Protein AF-A0A2J2H6D0-F1 (afdb_monomer_lite)

Radius of gyration: 14.72 Å; chains: 1; bounding box: 33×32×39 Å

pLDDT: mean 92.56, std 11.99, range [39.5, 98.62]

Sequence (122 aa):
DATIHEARAWIEKEQLRIWIRAEVGGTPLQKTITFTRGARGEVRGYAYAHADAPGGRAADAHRAKTLIRAVTGHEPTIVERRDGAIMLKLTRRHLEALMKYAEIHQEAEKWLQETKKGAPAS

Structure (mmCIF, N/CA/C/O backbone):
data_AF-A0A2J2H6D0-F1
#
_entry.id   AF-A0A2J2H6D0-F1
#
loop_
_atom_site.group_PDB
_atom_site.id
_atom_site.type_symbol
_atom_site.label_atom_id
_atom_site.label_alt_id
_atom_site.label_comp_id
_atom_site.label_asym_id
_atom_site.label_entity_id
_atom_site.label_seq_id
_atom_site.pdbx_PDB_ins_code
_atom_site.Cartn_x
_atom_site.Cartn_y
_atom_site.Cartn_z
_atom_site.occupancy
_atom_site.B_iso_or_equiv
_atom_site.auth_seq_id
_atom_site.auth_comp_id
_atom_site.auth_asym_id
_atom_site.auth_atom_id
_atom_site.pdbx_PDB_model_num
ATOM 1 N N . ASP A 1 1 ? -4.056 -8.513 -16.642 1.00 78.31 1 ASP A N 1
ATOM 2 C CA . ASP A 1 1 ? -4.710 -9.008 -15.412 1.00 78.31 1 ASP A CA 1
ATOM 3 C C . ASP A 1 1 ? -3.809 -8.851 -14.200 1.00 78.31 1 ASP A C 1
ATOM 5 O O . ASP A 1 1 ? -2.595 -8.721 -14.366 1.00 78.31 1 ASP A O 1
ATOM 9 N N . ALA A 1 2 ? -4.409 -8.772 -13.010 1.00 90.69 2 ALA A N 1
ATOM 10 C CA . ALA A 1 2 ? -3.705 -8.695 -11.735 1.00 90.69 2 ALA A CA 1
ATOM 11 C C . ALA A 1 2 ? -4.221 -9.802 -10.810 1.00 90.69 2 ALA A C 1
ATOM 13 O O . ALA A 1 2 ? -5.429 -9.913 -10.608 1.00 90.69 2 ALA A O 1
ATOM 14 N N . THR A 1 3 ? -3.308 -10.583 -10.243 1.00 94.12 3 THR A N 1
ATOM 15 C CA . THR A 1 3 ? -3.622 -11.722 -9.375 1.00 94.12 3 THR A CA 1
ATOM 16 C C . THR A 1 3 ? -2.995 -11.486 -8.014 1.00 94.12 3 THR A C 1
ATOM 18 O O . THR A 1 3 ? -1.784 -11.307 -7.924 1.00 94.12 3 THR A O 1
ATOM 21 N N . ILE A 1 4 ? -3.796 -11.473 -6.948 1.00 94.25 4 ILE A N 1
ATOM 22 C CA . ILE A 1 4 ? -3.278 -11.417 -5.576 1.00 94.25 4 ILE A CA 1
ATOM 23 C C . ILE A 1 4 ? -2.902 -12.836 -5.150 1.00 94.25 4 ILE A C 1
ATOM 25 O O . ILE A 1 4 ? -3.712 -13.750 -5.264 1.00 94.25 4 ILE A O 1
ATOM 29 N N . HIS A 1 5 ? -1.687 -13.010 -4.639 1.00 95.94 5 HIS A N 1
ATOM 30 C CA . HIS A 1 5 ? -1.240 -14.268 -4.039 1.00 95.94 5 HIS A CA 1
ATOM 31 C C . HIS A 1 5 ? -1.342 -14.241 -2.520 1.00 95.94 5 HIS A C 1
ATOM 33 O O . HIS A 1 5 ? -1.553 -15.274 -1.896 1.00 95.94 5 HIS A O 1
ATOM 39 N N . GLU A 1 6 ? -1.133 -13.069 -1.921 1.00 96.62 6 GLU A N 1
ATOM 40 C CA . GLU A 1 6 ? -1.142 -12.913 -0.476 1.00 96.62 6 GLU A CA 1
ATOM 41 C C . GLU A 1 6 ? -1.399 -11.457 -0.093 1.00 96.62 6 GLU A C 1
ATOM 43 O O . GLU A 1 6 ? -0.883 -10.537 -0.735 1.00 96.62 6 GLU A O 1
ATOM 48 N N . ALA A 1 7 ? -2.153 -11.258 0.983 1.00 96.62 7 ALA A N 1
ATOM 49 C CA . ALA A 1 7 ? -2.345 -9.967 1.617 1.00 96.62 7 ALA A CA 1
ATOM 50 C C . ALA A 1 7 ? -2.162 -10.105 3.130 1.00 96.62 7 ALA A C 1
ATOM 52 O O . ALA A 1 7 ? -2.517 -11.122 3.721 1.00 96.62 7 ALA A O 1
ATOM 53 N N . ARG A 1 8 ? -1.580 -9.082 3.754 1.00 97.88 8 ARG A N 1
ATOM 54 C CA . ARG A 1 8 ? -1.422 -8.986 5.208 1.00 97.88 8 ARG A CA 1
ATOM 55 C C . ARG A 1 8 ? -1.678 -7.553 5.635 1.00 97.88 8 ARG A C 1
ATOM 57 O O . ARG A 1 8 ? -1.167 -6.635 4.993 1.00 97.88 8 ARG A O 1
ATOM 64 N N . ALA A 1 9 ? -2.396 -7.359 6.730 1.00 98.19 9 ALA A N 1
ATOM 65 C CA . ALA A 1 9 ? -2.575 -6.054 7.344 1.00 98.19 9 ALA A CA 1
ATOM 66 C C . ALA A 1 9 ? -2.040 -6.048 8.779 1.00 98.19 9 ALA A C 1
ATOM 68 O O . ALA A 1 9 ? -2.039 -7.068 9.459 1.00 98.19 9 ALA A O 1
ATOM 69 N N . TRP A 1 10 ? -1.533 -4.902 9.228 1.00 97.94 10 TRP A N 1
ATOM 70 C CA . TRP A 1 10 ? -1.144 -4.680 10.620 1.00 97.94 10 TRP A CA 1
ATOM 71 C C . TRP A 1 10 ? -1.158 -3.189 10.954 1.00 97.94 10 TRP A C 1
ATOM 73 O O . TRP A 1 10 ? -1.094 -2.331 10.072 1.00 97.94 10 TRP A O 1
ATOM 83 N N . ILE A 1 11 ? -1.226 -2.875 12.246 1.00 96.75 11 ILE A N 1
ATOM 84 C CA . ILE A 1 11 ? -1.145 -1.503 12.751 1.00 96.75 11 ILE A CA 1
ATOM 85 C C . ILE A 1 11 ? 0.258 -1.278 13.316 1.00 96.75 11 ILE A C 1
ATOM 87 O O . ILE A 1 11 ? 0.729 -2.048 14.149 1.00 96.75 11 ILE A O 1
ATOM 91 N N . GLU A 1 12 ? 0.927 -0.213 12.882 1.00 95.50 12 GLU A N 1
ATOM 92 C CA . GLU A 1 12 ? 2.244 0.194 13.374 1.00 95.50 12 GLU A CA 1
ATOM 93 C C . GLU A 1 12 ? 2.279 1.715 13.546 1.00 95.50 12 GLU A C 1
ATOM 95 O O . GLU A 1 12 ? 2.038 2.448 12.589 1.00 95.50 12 GLU A O 1
ATOM 100 N N . LYS A 1 13 ? 2.616 2.200 14.750 1.00 90.12 13 LYS A N 1
ATOM 101 C CA . LYS A 1 13 ? 2.767 3.640 15.054 1.00 90.12 13 LYS A CA 1
ATOM 102 C C . LYS A 1 13 ? 1.585 4.486 14.547 1.00 90.12 13 LYS A C 1
ATOM 104 O O . LYS A 1 13 ? 1.784 5.454 13.819 1.00 90.12 13 LYS A O 1
ATOM 109 N N . GLU A 1 14 ? 0.362 4.075 14.889 1.00 91.56 14 GLU A N 1
ATOM 110 C CA . GLU A 1 14 ? -0.903 4.715 14.471 1.00 91.56 14 GLU A CA 1
ATOM 111 C C . GLU A 1 14 ? -1.190 4.676 12.959 1.00 91.56 14 GLU A C 1
ATOM 113 O O . GLU A 1 14 ? -2.153 5.283 12.486 1.00 91.56 14 GLU A O 1
ATOM 118 N N . GLN A 1 15 ? -0.394 3.945 12.179 1.00 96.38 15 GLN A N 1
ATOM 119 C CA . GLN A 1 15 ? -0.607 3.732 10.752 1.00 96.38 15 GLN A CA 1
ATOM 120 C C . GLN A 1 15 ? -1.168 2.336 10.523 1.00 96.38 15 GLN A C 1
ATOM 122 O O . GLN A 1 15 ? -0.719 1.371 11.136 1.00 96.38 15 GLN A O 1
ATOM 127 N N . LEU A 1 16 ? -2.101 2.221 9.588 1.00 98.06 16 LEU A N 1
ATOM 128 C CA . LEU A 1 16 ? -2.496 0.931 9.045 1.00 98.06 16 LEU A CA 1
ATOM 129 C C . LEU A 1 16 ? -1.587 0.615 7.861 1.00 98.06 16 LEU A C 1
ATOM 131 O O . LEU A 1 16 ? -1.498 1.396 6.913 1.00 98.06 16 LEU A O 1
ATOM 135 N N . ARG A 1 17 ? -0.921 -0.532 7.901 1.00 98.44 17 ARG A N 1
ATOM 136 C CA . ARG A 1 17 ? -0.086 -1.034 6.814 1.00 98.44 17 ARG A CA 1
ATOM 137 C C . ARG A 1 17 ? -0.735 -2.260 6.212 1.00 98.44 17 ARG A C 1
ATOM 139 O O . ARG A 1 17 ? -1.176 -3.147 6.930 1.00 98.44 17 ARG A O 1
ATOM 146 N N . ILE A 1 18 ? -0.787 -2.284 4.890 1.00 98.44 18 ILE A N 1
ATOM 147 C CA . ILE A 1 18 ? -1.329 -3.381 4.101 1.00 98.44 18 ILE A CA 1
ATOM 148 C C . ILE A 1 18 ? -0.247 -3.780 3.114 1.00 98.44 18 ILE A C 1
ATOM 150 O O . ILE A 1 18 ? 0.113 -3.005 2.230 1.00 98.44 18 ILE A O 1
ATOM 154 N N . TRP A 1 19 ? 0.280 -4.981 3.265 1.00 98.31 19 TRP A N 1
ATOM 155 C CA . TRP A 1 19 ? 1.206 -5.566 2.314 1.00 98.31 19 TRP A CA 1
ATOM 156 C C . TRP A 1 19 ? 0.466 -6.521 1.390 1.00 98.31 19 TRP A C 1
ATOM 158 O O . TRP A 1 19 ? -0.337 -7.333 1.841 1.00 98.31 19 TRP A O 1
ATOM 168 N N . ILE A 1 20 ? 0.748 -6.418 0.097 1.00 97.31 20 ILE A N 1
ATOM 169 C CA . ILE A 1 20 ? 0.156 -7.245 -0.948 1.00 97.31 20 ILE A CA 1
ATOM 170 C C . ILE A 1 20 ? 1.285 -7.815 -1.794 1.00 97.31 20 ILE A C 1
ATOM 172 O O . ILE A 1 20 ? 2.118 -7.067 -2.316 1.00 97.31 20 ILE A O 1
ATOM 176 N N . ARG A 1 21 ? 1.271 -9.135 -1.974 1.00 97.62 21 ARG A N 1
ATOM 177 C CA . ARG A 1 21 ? 2.042 -9.842 -2.994 1.00 97.62 21 ARG A CA 1
ATOM 178 C C . ARG A 1 21 ? 1.099 -10.268 -4.102 1.00 97.62 21 ARG A C 1
ATOM 180 O O . ARG A 1 21 ? 0.106 -10.951 -3.863 1.00 97.62 21 ARG A O 1
ATOM 187 N N . ALA A 1 22 ? 1.433 -9.867 -5.313 1.00 96.50 22 ALA A N 1
ATOM 188 C CA . ALA A 1 22 ? 0.616 -10.073 -6.487 1.00 96.50 22 ALA A CA 1
ATOM 189 C C . ALA A 1 22 ? 1.488 -10.310 -7.720 1.00 96.50 22 ALA A C 1
ATOM 191 O O . ALA A 1 22 ? 2.707 -10.146 -7.689 1.00 96.50 22 ALA A O 1
ATOM 192 N N . GLU A 1 23 ? 0.837 -10.639 -8.819 1.00 96.12 23 GLU A N 1
ATOM 193 C CA . GLU A 1 23 ? 1.403 -10.623 -10.156 1.00 96.12 23 GLU A CA 1
ATOM 194 C C . GLU A 1 23 ? 0.566 -9.686 -11.028 1.00 96.12 23 GLU A C 1
ATOM 196 O O . GLU A 1 23 ? -0.664 -9.693 -10.961 1.00 96.12 23 GLU A O 1
ATOM 201 N N . VAL A 1 24 ? 1.223 -8.847 -11.829 1.00 96.12 24 VAL A N 1
ATOM 202 C CA . VAL A 1 24 ? 0.565 -7.952 -12.789 1.00 96.12 24 VAL A CA 1
ATOM 203 C C . VAL A 1 24 ? 1.159 -8.216 -14.164 1.00 96.12 24 VAL A C 1
ATOM 205 O O . VAL A 1 24 ? 2.334 -7.932 -14.392 1.00 96.12 24 VAL A O 1
ATOM 208 N N . GLY A 1 25 ? 0.350 -8.766 -15.073 1.00 92.25 25 GLY A N 1
ATOM 209 C CA . GLY A 1 25 ? 0.780 -9.097 -16.436 1.00 92.25 25 GLY A CA 1
ATOM 210 C C . GLY A 1 25 ? 2.006 -10.017 -16.488 1.00 92.25 25 GLY A C 1
ATOM 211 O O . GLY A 1 25 ? 2.943 -9.723 -17.223 1.00 92.25 25 GLY A O 1
ATOM 212 N N . GLY A 1 26 ? 2.047 -11.070 -15.664 1.00 91.81 26 GLY A N 1
ATOM 213 C CA . GLY A 1 26 ? 3.182 -12.001 -15.609 1.00 91.81 26 GLY A CA 1
ATOM 214 C C . GLY A 1 26 ? 4.391 -11.505 -14.809 1.00 91.81 26 GLY A C 1
ATOM 215 O O . GLY A 1 26 ? 5.391 -12.209 -14.717 1.00 91.81 26 GLY A O 1
ATOM 216 N N . THR A 1 27 ? 4.346 -10.291 -14.246 1.00 93.38 27 THR A N 1
ATOM 217 C CA . THR A 1 27 ? 5.453 -9.733 -13.452 1.00 93.38 27 THR A CA 1
ATOM 218 C C . THR A 1 27 ? 5.112 -9.728 -11.960 1.00 93.38 27 THR A C 1
ATOM 220 O O . THR A 1 27 ? 4.132 -9.075 -11.576 1.00 93.38 27 THR A O 1
ATOM 223 N N . PRO A 1 28 ? 5.926 -10.370 -11.099 1.00 94.12 28 PRO A N 1
ATOM 224 C CA . PRO A 1 28 ? 5.758 -10.304 -9.654 1.00 94.12 28 PRO A CA 1
ATOM 225 C C . PRO A 1 28 ? 5.821 -8.868 -9.128 1.00 94.12 28 PRO A C 1
ATOM 227 O O . PRO A 1 28 ? 6.649 -8.055 -9.546 1.00 94.12 28 PRO A O 1
ATOM 230 N N . LEU A 1 29 ? 4.949 -8.565 -8.175 1.00 95.31 29 LEU A N 1
ATOM 231 C CA . LEU A 1 29 ? 4.820 -7.259 -7.558 1.00 95.31 29 LEU A CA 1
ATOM 232 C C . LEU A 1 29 ? 4.569 -7.420 -6.062 1.00 95.31 29 LEU A C 1
ATOM 234 O O . LEU A 1 29 ? 3.669 -8.139 -5.635 1.00 95.31 29 LEU A O 1
ATOM 238 N N . GLN A 1 30 ? 5.333 -6.688 -5.262 1.00 96.75 30 GLN A N 1
ATOM 239 C CA . GLN A 1 30 ? 5.066 -6.539 -3.839 1.00 96.75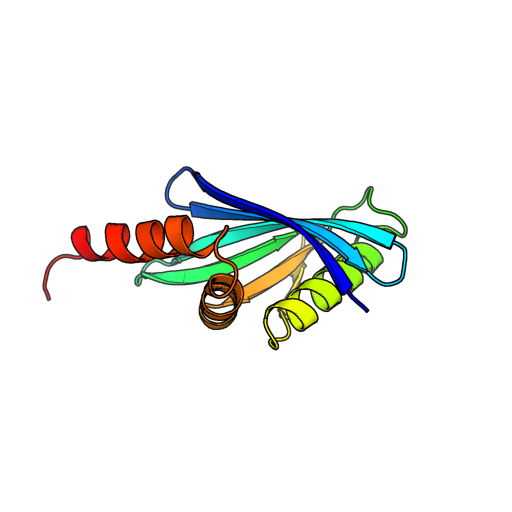 30 GLN A CA 1
ATOM 240 C C . GLN A 1 30 ? 4.873 -5.064 -3.523 1.00 96.75 30 GLN A C 1
ATOM 242 O O . GLN A 1 30 ? 5.654 -4.215 -3.970 1.00 96.75 30 GLN A O 1
ATOM 247 N N . LYS A 1 31 ? 3.812 -4.748 -2.779 1.00 97.19 31 LYS A N 1
ATOM 248 C CA . LYS A 1 31 ? 3.516 -3.378 -2.363 1.00 97.19 31 LYS A CA 1
ATOM 249 C C . LYS A 1 31 ? 3.065 -3.321 -0.925 1.00 97.19 31 LYS A C 1
ATOM 251 O O . LYS A 1 31 ? 2.167 -4.048 -0.523 1.00 97.19 31 LYS A O 1
ATOM 256 N N . THR A 1 32 ? 3.637 -2.367 -0.204 1.00 98.31 32 THR A N 1
ATOM 257 C CA . THR A 1 32 ? 3.093 -1.895 1.064 1.00 98.31 32 THR A CA 1
ATOM 258 C C . THR A 1 32 ? 2.312 -0.615 0.802 1.00 98.31 32 THR A C 1
ATOM 260 O O . THR A 1 32 ? 2.863 0.372 0.311 1.00 98.31 32 THR A O 1
ATOM 263 N N . ILE A 1 33 ? 1.024 -0.649 1.119 1.00 98.31 33 ILE A N 1
ATOM 264 C CA . ILE A 1 33 ? 0.127 0.498 1.152 1.00 98.31 33 ILE A CA 1
ATOM 265 C C . ILE A 1 33 ? 0.010 0.928 2.609 1.00 98.31 33 ILE A C 1
ATOM 267 O O . ILE A 1 33 ? -0.335 0.127 3.477 1.00 98.31 33 ILE A O 1
ATOM 271 N N . THR A 1 34 ? 0.273 2.199 2.875 1.00 98.62 34 THR A N 1
ATOM 272 C CA . THR A 1 34 ? 0.190 2.767 4.217 1.00 98.62 34 THR A CA 1
ATOM 273 C C . THR A 1 34 ? -0.954 3.758 4.277 1.00 98.62 34 THR A C 1
ATOM 275 O O . THR A 1 34 ? -1.010 4.688 3.474 1.00 98.62 34 THR A O 1
ATOM 278 N N . PHE A 1 35 ? -1.845 3.589 5.247 1.00 98.38 35 PHE A N 1
ATOM 279 C CA . PHE A 1 35 ? -2.905 4.527 5.576 1.00 98.38 35 PHE A CA 1
ATOM 280 C C . PHE A 1 35 ? -2.595 5.242 6.887 1.00 98.38 35 PHE A C 1
ATOM 282 O O . PHE A 1 35 ? -2.213 4.637 7.888 1.00 98.38 35 PHE A O 1
ATOM 289 N N . THR A 1 36 ? -2.775 6.556 6.871 1.00 96.50 36 THR A N 1
ATOM 290 C CA . THR A 1 36 ? -2.602 7.442 8.017 1.00 96.50 36 THR A CA 1
ATOM 291 C C . THR A 1 36 ? -3.837 8.314 8.194 1.00 96.50 36 THR A C 1
ATOM 293 O O . THR A 1 36 ? -4.696 8.420 7.308 1.00 96.50 36 THR A O 1
ATOM 296 N N . ARG A 1 37 ? -3.934 8.949 9.361 1.00 93.00 37 ARG A N 1
ATOM 297 C CA . ARG A 1 37 ? -4.902 10.014 9.608 1.00 93.00 37 ARG A CA 1
ATOM 298 C C . ARG A 1 37 ? -4.236 11.365 9.413 1.00 93.00 37 ARG A C 1
ATOM 300 O O . ARG A 1 37 ? -3.102 11.572 9.835 1.00 93.00 37 ARG A O 1
ATOM 307 N N . GLY A 1 38 ? -4.930 12.276 8.743 1.00 88.69 38 GLY A N 1
ATOM 308 C CA . GLY A 1 38 ? -4.563 13.685 8.784 1.00 88.69 38 GLY A CA 1
ATOM 309 C C . GLY A 1 38 ? -5.023 14.345 10.082 1.00 88.69 38 GLY A C 1
ATOM 310 O O . GLY A 1 38 ? -5.691 13.729 10.912 1.00 88.69 38 GLY A O 1
ATOM 311 N N . ALA A 1 39 ? -4.686 15.624 10.240 1.00 85.69 39 ALA A N 1
ATOM 312 C CA . ALA A 1 39 ? -4.977 16.388 11.453 1.00 85.69 39 ALA A CA 1
ATOM 313 C C . ALA A 1 39 ? -6.479 16.491 11.780 1.00 85.69 39 ALA A C 1
ATOM 315 O O . ALA A 1 39 ? -6.833 16.747 12.924 1.00 85.69 39 ALA A O 1
ATOM 316 N N . ARG A 1 40 ? -7.368 16.292 10.795 1.00 85.62 40 ARG A N 1
ATOM 317 C CA . ARG A 1 40 ? -8.829 16.303 10.983 1.00 85.62 40 ARG A CA 1
ATOM 318 C C . ARG A 1 40 ? -9.428 14.892 10.958 1.00 85.62 40 ARG A C 1
ATOM 320 O O . ARG A 1 40 ? -10.626 14.732 10.749 1.00 85.62 40 ARG A O 1
ATOM 327 N N . GLY A 1 41 ? -8.601 13.859 11.130 1.00 86.25 41 GLY A N 1
ATOM 328 C CA . GLY A 1 41 ? -9.030 12.461 11.129 1.00 86.25 41 GLY A CA 1
ATOM 329 C C . GLY A 1 41 ? -9.339 11.895 9.739 1.00 86.25 41 GLY A C 1
ATOM 330 O O . GLY A 1 41 ? -9.816 10.761 9.627 1.00 86.25 41 GLY A O 1
ATOM 331 N N . GLU A 1 42 ? -9.067 12.626 8.659 1.00 93.62 42 GLU A N 1
ATOM 332 C CA . GLU A 1 42 ? -9.285 12.130 7.305 1.00 93.62 42 GLU A CA 1
ATOM 333 C C . GLU A 1 42 ? -8.306 10.999 6.961 1.00 93.62 42 GLU A C 1
ATOM 335 O O . GLU A 1 42 ? -7.120 11.064 7.285 1.00 93.62 42 GLU A O 1
ATOM 340 N N . VAL A 1 43 ? -8.797 9.949 6.295 1.00 97.12 43 VAL A N 1
ATOM 341 C CA . VAL A 1 43 ? -7.963 8.815 5.871 1.00 97.12 43 VAL A CA 1
ATOM 342 C C . VAL A 1 43 ? -7.195 9.192 4.610 1.00 97.12 43 VAL A C 1
ATOM 344 O O . VAL A 1 43 ? -7.795 9.461 3.564 1.00 97.12 43 VAL A O 1
ATOM 347 N N . ARG A 1 44 ? -5.866 9.149 4.697 1.00 97.56 44 ARG A N 1
ATOM 348 C CA . ARG A 1 44 ? -4.947 9.339 3.571 1.00 97.56 44 ARG A CA 1
ATOM 349 C C . ARG A 1 44 ? -4.132 8.069 3.396 1.00 97.56 44 ARG A C 1
ATOM 351 O O . ARG A 1 44 ? -3.627 7.539 4.376 1.00 97.56 44 ARG A O 1
ATOM 358 N N . GLY A 1 45 ? -4.009 7.582 2.169 1.00 98.12 45 GLY A N 1
ATOM 359 C CA . GLY A 1 45 ? -3.192 6.416 1.858 1.00 98.12 45 GLY A CA 1
ATOM 360 C C . GLY A 1 45 ? -2.063 6.759 0.902 1.00 98.12 45 GLY A C 1
ATOM 361 O O . GLY A 1 45 ? -2.176 7.694 0.104 1.00 98.12 45 GLY A O 1
ATOM 362 N N . TYR A 1 46 ? -0.977 6.002 0.964 1.00 98.00 46 TYR A N 1
ATOM 363 C CA . TYR A 1 46 ? 0.102 6.102 -0.002 1.00 98.00 46 TYR A CA 1
ATOM 364 C C . TYR A 1 46 ? 0.823 4.773 -0.212 1.00 98.00 46 TYR A C 1
ATOM 366 O O . TYR A 1 46 ? 0.886 3.931 0.680 1.00 98.00 46 TYR A O 1
ATOM 374 N N . ALA A 1 47 ? 1.396 4.611 -1.399 1.00 98.25 47 ALA A N 1
ATOM 375 C CA . ALA A 1 47 ? 2.364 3.570 -1.720 1.00 98.25 47 ALA A CA 1
ATOM 376 C C . ALA A 1 47 ? 3.512 4.194 -2.518 1.00 98.25 47 ALA A C 1
ATOM 378 O O . ALA A 1 47 ? 3.298 5.151 -3.265 1.00 98.25 47 ALA A O 1
ATOM 379 N N . TYR A 1 48 ? 4.722 3.663 -2.374 1.00 97.88 48 TYR A N 1
ATOM 380 C CA . TYR A 1 48 ? 5.891 4.151 -3.103 1.00 97.88 48 TYR A CA 1
ATOM 381 C C . TYR A 1 48 ? 6.305 3.176 -4.199 1.00 97.88 48 TYR A C 1
ATOM 383 O O . TYR A 1 48 ? 6.195 1.956 -4.050 1.00 97.88 48 TYR A O 1
ATOM 391 N N . ALA A 1 49 ? 6.793 3.739 -5.300 1.00 97.56 49 ALA A N 1
ATOM 392 C CA . ALA A 1 49 ? 7.463 2.969 -6.327 1.00 97.56 49 ALA A CA 1
ATOM 393 C C . ALA A 1 49 ? 8.960 2.838 -6.024 1.00 97.56 49 ALA A C 1
ATOM 395 O O . ALA A 1 49 ? 9.601 3.790 -5.562 1.00 97.56 49 ALA A O 1
ATOM 396 N N . HIS A 1 50 ? 9.520 1.668 -6.309 1.00 95.25 50 HIS A N 1
ATOM 397 C CA . HIS A 1 50 ? 10.902 1.332 -5.992 1.00 95.25 50 HIS A CA 1
ATOM 398 C C . HIS A 1 50 ? 11.800 1.423 -7.229 1.00 95.25 50 HIS A C 1
ATOM 400 O O . HIS A 1 50 ? 11.398 1.072 -8.336 1.00 95.25 50 HIS A O 1
ATOM 406 N N . ALA A 1 51 ? 13.012 1.948 -7.045 1.00 94.38 51 ALA A N 1
ATOM 407 C CA . ALA A 1 51 ? 13.952 2.175 -8.144 1.00 94.38 51 ALA A CA 1
ATOM 408 C C . ALA A 1 51 ? 14.633 0.885 -8.629 1.00 94.38 51 ALA A C 1
ATOM 410 O O . ALA A 1 51 ? 15.006 0.802 -9.793 1.00 94.38 51 ALA A O 1
ATOM 411 N N . ASP A 1 52 ? 14.760 -0.100 -7.745 1.00 93.56 52 ASP A N 1
ATOM 412 C CA . ASP A 1 52 ? 15.330 -1.434 -7.961 1.00 93.56 52 ASP A CA 1
ATOM 413 C C . ASP A 1 52 ? 14.320 -2.445 -8.527 1.00 93.56 52 ASP A C 1
ATOM 415 O O . ASP A 1 52 ? 14.686 -3.560 -8.892 1.00 93.56 52 ASP A O 1
ATOM 419 N N . ALA A 1 53 ? 13.047 -2.066 -8.643 1.00 93.94 53 ALA A N 1
ATOM 420 C CA . ALA A 1 53 ? 12.046 -2.905 -9.281 1.00 93.94 53 ALA A CA 1
ATOM 421 C C . ALA A 1 53 ? 12.339 -3.080 -10.789 1.00 93.94 53 ALA A C 1
ATOM 423 O O . ALA A 1 53 ? 12.872 -2.167 -11.427 1.00 93.94 53 ALA A O 1
ATOM 424 N N . PRO A 1 54 ? 11.926 -4.200 -11.415 1.00 92.25 54 PRO A N 1
ATOM 425 C CA . PRO A 1 54 ? 12.118 -4.419 -12.849 1.00 92.25 54 PRO A CA 1
ATOM 426 C C . PRO A 1 54 ? 11.559 -3.266 -13.699 1.00 92.25 54 PRO A C 1
ATOM 428 O O . PRO A 1 54 ? 10.385 -2.899 -13.568 1.00 92.25 54 PRO A O 1
ATOM 431 N N . GLY A 1 55 ? 12.398 -2.686 -14.563 1.00 93.81 55 GLY A N 1
ATOM 432 C CA . GLY A 1 55 ? 12.053 -1.511 -15.380 1.00 93.81 55 GLY A CA 1
ATOM 433 C C . GLY A 1 55 ? 12.087 -0.169 -14.632 1.00 93.81 55 GLY A C 1
ATOM 434 O O . GLY A 1 55 ? 11.665 0.850 -15.177 1.00 93.81 55 GLY A O 1
ATOM 435 N N . GLY A 1 56 ? 12.577 -0.154 -13.392 1.00 95.50 56 GLY A N 1
ATOM 436 C CA . GLY A 1 56 ? 12.757 1.040 -12.578 1.00 95.50 56 GLY A CA 1
ATOM 437 C C . GLY A 1 56 ? 11.468 1.615 -11.986 1.00 95.50 56 GLY A C 1
ATOM 438 O O . GLY A 1 56 ? 10.376 1.041 -12.062 1.00 95.50 56 GLY A O 1
ATOM 439 N N . ARG A 1 57 ? 11.609 2.808 -11.397 1.00 95.69 57 ARG A N 1
ATOM 440 C CA . ARG A 1 57 ? 10.577 3.466 -10.580 1.00 95.69 57 ARG A CA 1
ATOM 441 C C . ARG A 1 57 ? 9.273 3.733 -11.342 1.00 95.69 57 ARG A C 1
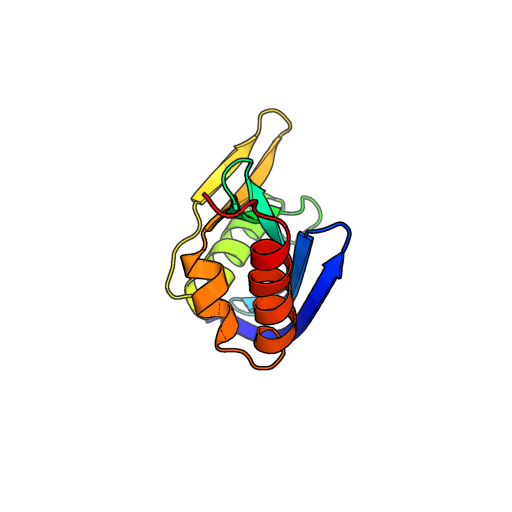ATOM 443 O O . ARG A 1 57 ? 8.193 3.530 -10.795 1.00 95.69 57 ARG A O 1
ATOM 450 N N . ALA A 1 58 ? 9.352 4.166 -12.600 1.00 95.81 58 ALA A N 1
ATOM 451 C CA . ALA A 1 58 ? 8.166 4.461 -13.407 1.00 95.81 58 ALA A CA 1
ATOM 452 C C . ALA A 1 58 ? 7.367 3.188 -13.738 1.00 95.81 58 ALA A C 1
ATOM 454 O O . ALA A 1 58 ? 6.153 3.148 -13.533 1.00 95.81 58 ALA A O 1
ATOM 455 N N . ALA A 1 59 ? 8.044 2.124 -14.184 1.00 96.19 59 ALA A N 1
ATOM 456 C CA . ALA A 1 59 ? 7.396 0.851 -14.496 1.00 96.19 59 ALA A CA 1
ATOM 457 C C . ALA A 1 59 ? 6.725 0.242 -13.255 1.00 96.19 59 ALA A C 1
ATOM 459 O O . ALA A 1 59 ? 5.592 -0.239 -13.317 1.00 96.19 59 ALA A O 1
ATOM 460 N N . ASP A 1 60 ? 7.390 0.328 -12.105 1.00 97.38 60 ASP A N 1
ATOM 461 C CA . ASP A 1 60 ? 6.844 -0.126 -10.832 1.00 97.38 60 ASP A CA 1
ATOM 462 C C . ASP A 1 60 ? 5.624 0.687 -10.376 1.00 97.38 60 ASP A C 1
ATOM 464 O O . ASP A 1 60 ? 4.624 0.106 -9.950 1.00 97.38 60 ASP A O 1
ATOM 468 N N . ALA A 1 61 ? 5.644 2.013 -10.555 1.00 97.75 61 ALA A N 1
ATOM 469 C CA . ALA A 1 61 ? 4.484 2.863 -10.296 1.00 97.75 61 ALA A CA 1
ATOM 470 C C . ALA A 1 61 ? 3.284 2.483 -11.180 1.00 97.75 61 ALA A C 1
ATOM 472 O O . ALA A 1 61 ? 2.156 2.408 -10.690 1.00 97.75 61 ALA A O 1
ATOM 473 N N . HIS A 1 62 ? 3.512 2.191 -12.464 1.00 97.06 62 HIS A N 1
ATOM 474 C CA . HIS A 1 62 ? 2.458 1.744 -13.379 1.00 97.06 62 HIS A CA 1
ATOM 475 C C . HIS A 1 62 ? 1.875 0.380 -12.989 1.00 97.06 62 HIS A C 1
ATOM 477 O O . HIS A 1 62 ? 0.650 0.212 -12.997 1.00 97.06 62 HIS A O 1
ATOM 483 N N . ARG A 1 63 ? 2.716 -0.582 -12.589 1.00 97.56 63 ARG A N 1
ATOM 484 C CA . ARG A 1 63 ? 2.244 -1.881 -12.084 1.00 97.56 63 ARG A CA 1
ATOM 485 C C . ARG A 1 63 ? 1.465 -1.727 -10.7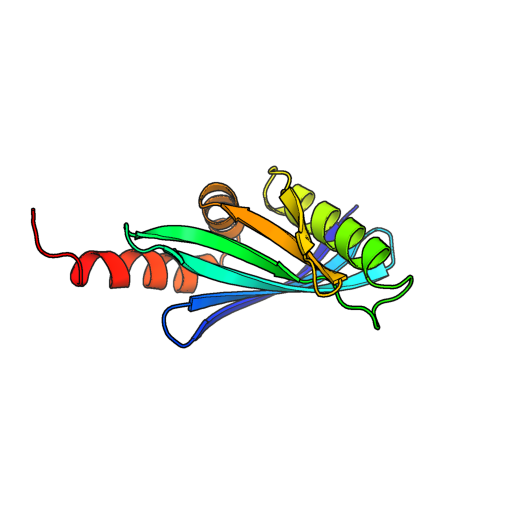79 1.00 97.56 63 ARG A C 1
ATOM 487 O O . ARG A 1 63 ? 0.376 -2.280 -10.662 1.00 97.56 63 ARG A O 1
ATOM 494 N N . ALA A 1 64 ? 1.955 -0.916 -9.841 1.00 97.75 64 ALA A N 1
ATOM 495 C CA . ALA A 1 64 ? 1.2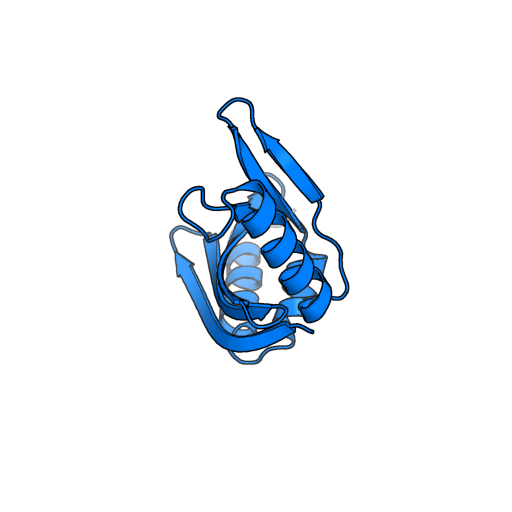52 -0.616 -8.594 1.00 97.75 64 ALA A CA 1
ATOM 496 C C . ALA A 1 64 ? -0.104 0.058 -8.842 1.00 97.75 64 ALA A C 1
ATOM 498 O O . ALA A 1 64 ? -1.106 -0.329 -8.245 1.00 97.75 64 ALA A O 1
ATOM 499 N N . LYS A 1 65 ? -0.163 1.019 -9.770 1.00 97.94 65 LYS A N 1
ATOM 500 C CA . LYS A 1 65 ? -1.407 1.671 -10.192 1.00 97.94 65 LYS A CA 1
ATOM 501 C C . LYS A 1 65 ? -2.402 0.661 -10.765 1.00 97.94 65 LYS A C 1
ATOM 503 O O . LYS A 1 65 ? -3.580 0.707 -10.420 1.00 97.94 65 LYS A O 1
ATOM 508 N N . THR A 1 66 ? -1.921 -0.254 -11.604 1.00 98.06 66 THR A N 1
ATOM 509 C CA . THR A 1 66 ? -2.734 -1.322 -12.203 1.00 98.06 66 THR A CA 1
ATOM 510 C C . THR A 1 66 ? -3.285 -2.265 -11.137 1.00 98.06 66 THR A C 1
ATOM 512 O O . THR A 1 66 ? -4.489 -2.510 -11.122 1.00 98.06 66 THR A O 1
ATOM 515 N N . LEU A 1 67 ? -2.438 -2.719 -10.205 1.00 97.75 67 LEU A N 1
ATOM 516 C CA . LEU A 1 67 ? -2.852 -3.536 -9.063 1.00 97.75 67 LEU A CA 1
ATOM 517 C C . LEU A 1 67 ? -3.928 -2.821 -8.238 1.00 97.75 67 LEU A C 1
ATOM 519 O O . LEU A 1 67 ? -5.009 -3.365 -8.051 1.00 97.75 67 LEU A O 1
ATOM 523 N N . ILE A 1 68 ? -3.665 -1.590 -7.785 1.00 97.81 68 ILE A N 1
ATOM 524 C CA . ILE A 1 68 ? -4.601 -0.833 -6.939 1.00 97.81 68 ILE A CA 1
ATOM 525 C C . ILE A 1 68 ? -5.940 -0.639 -7.655 1.00 97.81 68 ILE A C 1
ATOM 527 O O . ILE A 1 68 ? -6.986 -0.869 -7.051 1.00 97.81 68 ILE A O 1
ATOM 531 N N . ARG A 1 69 ? -5.934 -0.274 -8.942 1.00 97.69 69 ARG A N 1
ATOM 532 C CA . ARG A 1 69 ? -7.170 -0.120 -9.718 1.00 97.69 69 ARG A CA 1
ATOM 533 C C . ARG A 1 69 ? -7.938 -1.434 -9.829 1.00 97.69 69 ARG A C 1
ATOM 535 O O . ARG A 1 69 ? -9.155 -1.417 -9.687 1.00 97.69 69 ARG A O 1
ATOM 542 N N . ALA A 1 70 ? -7.250 -2.549 -10.057 1.00 96.25 70 ALA A N 1
ATOM 543 C CA . ALA A 1 70 ? -7.885 -3.860 -10.156 1.00 96.25 70 ALA A CA 1
ATOM 544 C C . ALA A 1 70 ? -8.551 -4.274 -8.836 1.00 96.25 70 ALA A C 1
ATOM 546 O O . ALA A 1 70 ? -9.694 -4.718 -8.841 1.00 96.25 70 ALA A O 1
ATOM 547 N N . VAL A 1 71 ? -7.870 -4.076 -7.703 1.00 95.12 71 VAL A N 1
ATOM 548 C CA . VAL A 1 71 ? -8.353 -4.565 -6.399 1.00 95.12 71 VAL A CA 1
ATOM 549 C C . VAL A 1 71 ? -9.324 -3.609 -5.709 1.00 95.12 71 VAL A C 1
ATOM 551 O O . VAL A 1 71 ? -10.080 -4.041 -4.845 1.00 95.12 71 VAL A O 1
ATOM 554 N N . THR A 1 72 ? -9.317 -2.323 -6.074 1.00 96.69 72 THR A N 1
ATOM 555 C CA . THR A 1 72 ? -10.186 -1.308 -5.453 1.00 96.69 72 THR A CA 1
ATOM 556 C C . THR A 1 72 ? -11.279 -0.767 -6.370 1.00 96.69 72 THR A C 1
ATOM 558 O O . THR A 1 72 ? -12.227 -0.159 -5.883 1.00 96.69 72 THR A O 1
ATOM 561 N N . GLY A 1 73 ? -11.152 -0.933 -7.691 1.00 97.31 73 GLY A N 1
ATOM 562 C CA . GLY A 1 73 ? -11.993 -0.240 -8.675 1.00 97.31 73 GLY A CA 1
ATOM 563 C C . GLY A 1 73 ? -11.727 1.269 -8.767 1.00 97.31 73 GLY A C 1
ATOM 564 O O . GLY A 1 73 ? -12.437 1.980 -9.477 1.00 97.31 73 GLY A O 1
ATOM 565 N N . HIS A 1 74 ? -10.715 1.778 -8.060 1.00 97.31 74 HIS A N 1
ATOM 566 C CA . HIS A 1 74 ? -10.388 3.196 -7.985 1.00 97.31 74 HIS A CA 1
ATOM 567 C C . HIS A 1 74 ? -8.953 3.448 -8.438 1.00 97.31 74 HIS A C 1
ATOM 569 O O . HIS A 1 74 ? -8.019 2.731 -8.079 1.00 97.31 74 HIS A O 1
ATOM 575 N N . GLU A 1 75 ? -8.778 4.469 -9.271 1.00 97.00 75 GLU A N 1
ATOM 576 C CA . GLU A 1 75 ? -7.468 4.832 -9.791 1.00 97.00 75 GLU A CA 1
ATOM 577 C C . GLU A 1 75 ? -6.715 5.714 -8.779 1.00 97.00 75 GLU A C 1
ATOM 579 O O . GLU A 1 75 ? -7.215 6.785 -8.413 1.00 97.00 75 GLU A O 1
ATOM 584 N N . PRO A 1 76 ? -5.514 5.308 -8.324 1.00 97.81 76 PRO A N 1
ATOM 585 C CA . PRO A 1 76 ? -4.708 6.141 -7.443 1.00 97.81 76 PRO A CA 1
ATOM 586 C C . PRO A 1 76 ? -4.064 7.294 -8.222 1.00 97.81 76 PRO A C 1
ATOM 588 O O . PRO A 1 76 ? -3.748 7.176 -9.410 1.00 97.81 76 PRO A O 1
ATOM 591 N N . THR A 1 77 ? -3.792 8.405 -7.538 1.00 98.00 77 THR A N 1
ATOM 592 C CA . THR A 1 77 ? -3.086 9.545 -8.143 1.00 98.00 77 THR A CA 1
ATOM 593 C C . THR A 1 77 ? -1.580 9.349 -8.036 1.00 98.00 77 THR A C 1
ATOM 595 O O . THR A 1 77 ? -1.051 9.270 -6.930 1.00 98.00 77 THR A O 1
ATOM 598 N N . ILE A 1 78 ? -0.871 9.316 -9.162 1.00 97.88 78 ILE A N 1
ATOM 599 C CA . ILE A 1 78 ? 0.596 9.289 -9.172 1.00 97.88 78 ILE A CA 1
ATOM 600 C C . ILE A 1 78 ? 1.126 10.711 -8.972 1.00 97.88 78 ILE A C 1
ATOM 602 O O . ILE A 1 78 ? 0.677 11.646 -9.630 1.00 97.88 78 ILE A O 1
ATOM 606 N N . VAL A 1 79 ? 2.082 10.866 -8.061 1.00 97.06 79 VAL A N 1
ATOM 607 C CA . VAL A 1 79 ? 2.784 12.120 -7.792 1.00 97.06 79 VAL A CA 1
ATOM 608 C C . VAL A 1 79 ? 4.279 11.853 -7.778 1.00 97.06 79 VAL A C 1
ATOM 610 O O . VAL A 1 79 ? 4.767 11.080 -6.953 1.00 97.06 79 VAL A O 1
ATOM 613 N N . GLU A 1 80 ? 5.001 12.530 -8.660 1.00 96.25 80 GLU A N 1
ATOM 614 C CA . GLU A 1 80 ? 6.453 12.620 -8.587 1.00 96.25 80 GLU A CA 1
ATOM 615 C C . GLU A 1 80 ? 6.841 13.733 -7.611 1.00 96.25 80 GLU A C 1
ATOM 617 O O . GLU A 1 80 ? 6.331 14.856 -7.660 1.00 96.25 80 GLU A O 1
ATOM 622 N N . ARG A 1 81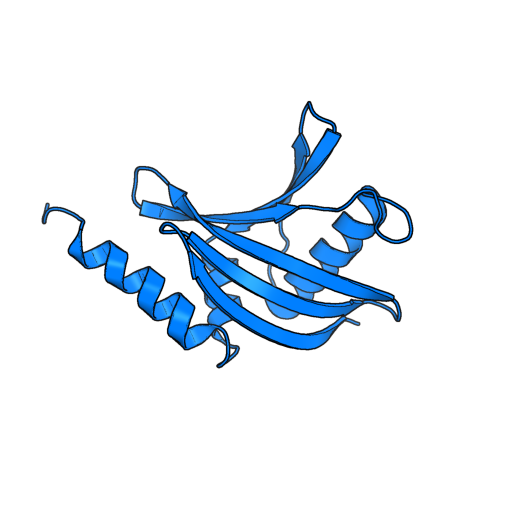 ? 7.694 13.391 -6.652 1.00 93.88 81 ARG A N 1
ATOM 623 C CA . ARG A 1 81 ? 8.200 14.307 -5.635 1.00 93.88 81 ARG A CA 1
ATOM 624 C C . ARG A 1 81 ? 9.523 14.913 -6.099 1.00 93.88 81 ARG A C 1
ATOM 626 O O . ARG A 1 81 ? 10.213 14.369 -6.951 1.00 93.88 81 ARG A O 1
ATOM 633 N N . ARG A 1 82 ? 9.909 16.034 -5.483 1.00 93.31 82 ARG A N 1
ATOM 634 C CA . ARG A 1 82 ? 11.163 16.748 -5.801 1.00 93.31 82 ARG A CA 1
ATOM 635 C C . ARG A 1 82 ? 12.429 15.911 -5.572 1.00 93.31 82 ARG A C 1
ATOM 637 O O . ARG A 1 82 ? 13.442 16.181 -6.196 1.00 93.31 82 ARG A O 1
ATOM 644 N N . ASP A 1 83 ? 12.367 14.921 -4.686 1.00 92.25 83 ASP A N 1
ATOM 645 C CA . ASP A 1 83 ? 13.441 13.954 -4.411 1.00 92.25 83 ASP A CA 1
ATOM 646 C C . ASP A 1 83 ? 13.478 12.795 -5.434 1.00 92.25 83 ASP A C 1
ATOM 648 O O . ASP A 1 83 ? 14.201 11.816 -5.254 1.00 92.25 83 ASP A O 1
ATOM 652 N N . GLY A 1 84 ? 12.671 12.876 -6.496 1.00 92.25 84 GLY A N 1
ATOM 653 C CA . GLY A 1 84 ? 12.516 11.846 -7.518 1.00 92.25 84 GLY A CA 1
ATOM 654 C C . GLY A 1 84 ? 11.666 10.654 -7.075 1.00 92.25 84 GLY A C 1
ATOM 655 O O . GLY A 1 84 ? 11.441 9.740 -7.872 1.00 92.25 84 GLY A O 1
ATOM 656 N N . ALA A 1 85 ? 11.185 10.606 -5.827 1.00 96.19 85 ALA A N 1
ATOM 657 C CA . ALA A 1 85 ? 10.306 9.531 -5.383 1.00 96.19 85 ALA A CA 1
ATOM 658 C C . ALA A 1 85 ? 8.952 9.618 -6.102 1.00 96.19 85 ALA A C 1
ATOM 660 O O . ALA A 1 85 ? 8.356 10.688 -6.214 1.00 96.19 85 ALA A O 1
ATOM 661 N N . ILE A 1 86 ? 8.431 8.473 -6.545 1.00 98.06 86 ILE A N 1
ATOM 662 C CA . ILE A 1 86 ? 7.097 8.380 -7.138 1.00 98.06 86 ILE A CA 1
ATOM 663 C C . ILE A 1 86 ? 6.174 7.769 -6.093 1.00 98.06 86 ILE A C 1
ATOM 665 O O . ILE A 1 86 ? 6.387 6.646 -5.630 1.00 98.06 86 ILE A O 1
ATOM 669 N N . MET A 1 87 ? 5.158 8.535 -5.712 1.00 98.00 87 MET A N 1
ATOM 670 C CA . MET A 1 87 ? 4.172 8.170 -4.708 1.00 98.00 87 MET A CA 1
ATOM 671 C C . MET A 1 87 ? 2.800 8.030 -5.359 1.00 98.00 87 MET A C 1
ATOM 673 O O . MET A 1 87 ? 2.335 8.927 -6.059 1.00 98.00 87 MET A O 1
ATOM 677 N N . LEU A 1 88 ? 2.121 6.927 -5.080 1.00 98.44 88 LEU A N 1
ATOM 678 C CA . LEU A 1 88 ? 0.720 6.725 -5.405 1.00 98.44 88 LEU A CA 1
ATOM 679 C C . LEU A 1 88 ? -0.097 7.194 -4.208 1.00 98.44 88 LEU A C 1
ATOM 681 O O . LEU A 1 88 ? 0.087 6.670 -3.115 1.00 98.44 88 LEU A O 1
ATOM 685 N N . LYS A 1 89 ? -0.975 8.178 -4.391 1.00 98.38 89 LYS A N 1
ATOM 686 C CA . LYS A 1 89 ? -1.913 8.646 -3.367 1.00 98.38 89 LYS A CA 1
ATOM 687 C C . LYS A 1 89 ? -3.202 7.842 -3.438 1.00 98.38 89 LYS A C 1
ATOM 689 O O . LYS A 1 89 ? -3.797 7.696 -4.505 1.00 98.38 89 LYS A O 1
ATOM 694 N N . LEU A 1 90 ? -3.644 7.392 -2.273 1.00 98.56 90 LEU A N 1
ATOM 695 C CA . LEU A 1 90 ? -4.894 6.686 -2.053 1.00 98.56 90 LEU A CA 1
ATOM 696 C C . LEU A 1 90 ? -5.749 7.460 -1.044 1.00 98.56 90 LEU A C 1
ATOM 698 O O . LEU A 1 90 ? -5.287 8.325 -0.298 1.00 98.56 90 LEU A O 1
ATOM 702 N N . THR A 1 91 ? -7.029 7.132 -1.025 1.00 97.69 91 THR A N 1
ATOM 703 C CA . THR A 1 91 ? -8.053 7.790 -0.207 1.00 97.69 91 THR A CA 1
ATOM 704 C C . THR A 1 91 ? -8.812 6.757 0.609 1.00 97.69 91 THR A C 1
ATOM 706 O O . THR A 1 91 ? -8.656 5.554 0.398 1.00 97.69 91 THR A O 1
ATOM 709 N N . ARG A 1 92 ? -9.705 7.223 1.486 1.00 97.06 92 ARG A N 1
ATOM 710 C CA . ARG A 1 92 ? -10.635 6.361 2.222 1.00 97.06 92 ARG A CA 1
ATOM 711 C C . ARG A 1 92 ? -11.364 5.336 1.342 1.00 97.06 92 ARG A C 1
ATOM 713 O O . ARG A 1 92 ? -11.457 4.184 1.738 1.00 97.06 92 ARG A O 1
ATOM 720 N N . ARG A 1 93 ? -11.794 5.721 0.133 1.00 98.00 93 ARG A N 1
ATOM 721 C CA . ARG A 1 93 ? -12.490 4.817 -0.806 1.00 98.00 93 ARG A CA 1
ATOM 722 C C . ARG A 1 93 ? -11.650 3.596 -1.182 1.00 98.00 93 ARG A C 1
ATOM 724 O O . ARG A 1 93 ? -12.176 2.503 -1.335 1.00 98.00 93 ARG A O 1
ATOM 731 N N . HIS A 1 94 ? -10.337 3.777 -1.302 1.00 98.50 94 HIS A N 1
ATOM 732 C CA . HIS A 1 94 ? -9.427 2.672 -1.586 1.00 98.50 94 HIS A CA 1
ATOM 733 C C . HIS A 1 94 ? -9.322 1.723 -0.389 1.00 98.50 94 HIS A C 1
ATOM 735 O O . HIS A 1 94 ? -9.338 0.514 -0.584 1.00 98.50 94 HIS A O 1
ATOM 741 N N . LEU A 1 95 ? -9.253 2.259 0.837 1.00 98.25 95 LEU A N 1
ATOM 742 C CA . LEU A 1 95 ? -9.258 1.442 2.052 1.00 98.25 95 LEU A CA 1
ATOM 743 C C . LEU A 1 95 ? -10.558 0.639 2.169 1.00 98.25 95 LEU A C 1
ATOM 745 O O . LEU A 1 95 ? -10.506 -0.568 2.346 1.00 98.25 95 LEU A O 1
ATOM 749 N N . GLU A 1 96 ? -11.711 1.288 2.008 1.00 97.44 96 GLU A N 1
ATOM 750 C CA . GLU A 1 96 ? -13.023 0.630 2.087 1.00 97.44 96 GLU A CA 1
ATOM 751 C C . GLU A 1 96 ? -13.181 -0.474 1.033 1.00 97.44 96 GLU A C 1
ATOM 753 O O . GLU A 1 96 ? -13.739 -1.529 1.321 1.00 97.44 96 GLU A O 1
ATOM 758 N N . ALA A 1 97 ? -12.637 -0.284 -0.173 1.00 97.88 97 ALA A N 1
ATOM 759 C CA . ALA A 1 97 ? -12.623 -1.336 -1.183 1.00 97.88 97 ALA A CA 1
ATOM 760 C C . ALA A 1 97 ? -11.687 -2.505 -0.813 1.00 97.88 97 ALA A C 1
ATOM 762 O O . ALA A 1 97 ? -12.048 -3.659 -1.040 1.00 97.88 97 ALA A O 1
ATOM 763 N N . LEU A 1 98 ? -10.524 -2.226 -0.208 1.00 97.25 98 LEU A N 1
ATOM 764 C CA . LEU A 1 98 ? -9.597 -3.248 0.300 1.00 97.25 98 LEU A CA 1
ATOM 765 C C . LEU A 1 98 ? -10.154 -4.016 1.508 1.00 97.25 98 LEU A C 1
ATOM 767 O O . LEU A 1 98 ? -9.764 -5.154 1.736 1.00 97.25 98 LEU A O 1
ATOM 771 N N . MET A 1 99 ? -11.093 -3.449 2.263 1.00 97.00 99 MET A N 1
ATOM 772 C CA . MET A 1 99 ? -11.742 -4.155 3.376 1.00 97.00 99 MET A CA 1
ATOM 773 C C . MET A 1 99 ? -12.648 -5.310 2.922 1.00 97.00 99 MET A C 1
ATOM 775 O O . MET A 1 99 ? -13.108 -6.078 3.752 1.00 97.00 99 MET A O 1
ATOM 779 N N . LYS A 1 100 ? -12.882 -5.492 1.615 1.00 95.06 100 LYS A N 1
ATOM 780 C CA . LYS A 1 100 ? -13.564 -6.688 1.092 1.00 95.06 100 LYS A CA 1
ATOM 781 C C . LYS A 1 100 ? -12.729 -7.967 1.236 1.00 95.06 100 LYS A C 1
ATOM 783 O O . LYS A 1 100 ? -13.290 -9.055 1.156 1.00 95.06 100 LYS A O 1
ATOM 788 N N . TYR A 1 101 ? -11.414 -7.837 1.417 1.00 93.62 101 TYR A N 1
ATOM 789 C CA . TYR A 1 101 ? -10.517 -8.957 1.689 1.00 93.62 101 TYR A CA 1
ATOM 790 C C . TYR A 1 101 ? -10.484 -9.213 3.199 1.00 93.62 101 TYR A C 1
ATOM 792 O O . TYR A 1 101 ? -10.182 -8.306 3.981 1.00 93.62 101 TYR A O 1
ATOM 800 N N . ALA A 1 102 ? -10.806 -10.440 3.614 1.00 93.00 102 ALA A N 1
ATOM 801 C CA . ALA A 1 102 ? -10.943 -10.801 5.025 1.00 93.00 102 ALA A CA 1
ATOM 802 C C . ALA A 1 102 ? -9.636 -10.585 5.811 1.00 93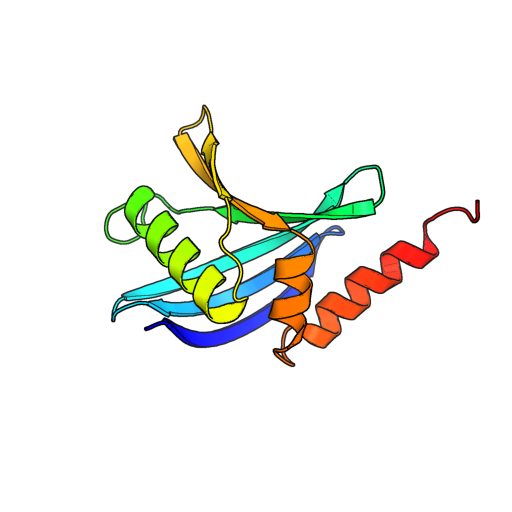.00 102 ALA A C 1
ATOM 804 O O . ALA A 1 102 ? -9.673 -10.137 6.953 1.00 93.00 102 ALA A O 1
ATOM 805 N N . GLU A 1 103 ? -8.491 -10.805 5.161 1.00 93.56 103 GLU A N 1
ATOM 806 C CA . GLU A 1 103 ? -7.131 -10.627 5.686 1.00 93.56 103 GLU A CA 1
ATOM 807 C C . GLU A 1 103 ? -6.760 -9.161 5.960 1.00 93.56 103 GLU A C 1
ATOM 809 O O . GLU A 1 103 ? -5.718 -8.879 6.550 1.00 93.56 103 GLU A O 1
ATOM 814 N N . ILE A 1 104 ? -7.572 -8.219 5.471 1.00 97.12 104 ILE A N 1
ATOM 815 C CA . ILE A 1 104 ? -7.389 -6.776 5.658 1.00 97.12 104 ILE A CA 1
ATOM 816 C C . ILE A 1 104 ? -8.482 -6.207 6.562 1.00 97.12 104 ILE A C 1
ATOM 818 O O . ILE A 1 104 ? -8.223 -5.265 7.317 1.00 97.12 104 ILE A O 1
ATOM 822 N N . HIS A 1 105 ? -9.706 -6.739 6.465 1.00 97.25 105 HIS A N 1
ATOM 823 C CA . HIS A 1 105 ? -10.891 -6.185 7.118 1.00 97.25 105 HIS A CA 1
ATOM 824 C C . HIS A 1 105 ? -10.671 -5.964 8.613 1.00 97.25 105 HIS A C 1
ATOM 826 O O . HIS A 1 105 ? -10.926 -4.865 9.104 1.00 97.25 105 HIS A O 1
ATOM 832 N N . GLN A 1 106 ? -10.203 -6.984 9.335 1.00 95.50 106 GLN A N 1
ATOM 833 C CA . GLN A 1 106 ? -10.138 -6.960 10.796 1.00 95.50 106 GLN A CA 1
ATOM 834 C C . GLN A 1 106 ? -9.208 -5.852 11.314 1.00 95.50 106 GLN A C 1
ATOM 836 O O . GLN A 1 106 ? -9.607 -5.035 12.150 1.00 95.50 106 GLN A O 1
ATOM 841 N N . GLU A 1 107 ? -7.984 -5.776 10.796 1.00 97.31 107 GLU A N 1
ATOM 842 C CA . GLU A 1 107 ? -6.998 -4.767 11.181 1.00 97.31 107 GLU A CA 1
ATOM 843 C C . GLU A 1 107 ? -7.412 -3.369 10.724 1.00 97.31 107 GLU A C 1
ATOM 845 O O . GLU A 1 107 ? -7.244 -2.398 11.469 1.00 97.31 107 GLU A O 1
ATOM 850 N N . ALA A 1 108 ? -7.987 -3.252 9.524 1.00 97.06 108 ALA A N 1
ATOM 851 C CA . ALA A 1 108 ? -8.480 -1.984 9.011 1.00 97.06 108 ALA A CA 1
ATOM 852 C C . ALA A 1 108 ? -9.638 -1.439 9.854 1.00 97.06 108 ALA A C 1
ATOM 854 O O . ALA A 1 108 ? -9.632 -0.263 10.222 1.00 97.06 108 ALA A O 1
ATOM 855 N N . GLU A 1 109 ? -10.611 -2.280 10.202 1.00 96.19 109 GLU A N 1
ATOM 856 C CA . GLU A 1 109 ? -11.734 -1.889 11.047 1.00 96.19 109 GLU A CA 1
ATOM 857 C C . GLU A 1 109 ? -11.254 -1.481 12.440 1.00 96.19 109 GLU A C 1
ATOM 859 O O . GLU A 1 109 ? -11.617 -0.401 12.914 1.00 96.19 109 GLU A O 1
ATOM 864 N N . LYS A 1 110 ? -10.367 -2.266 13.061 1.00 94.69 110 LYS A N 1
ATOM 865 C CA . LYS A 1 110 ? -9.766 -1.912 14.353 1.00 94.69 110 LYS A CA 1
ATOM 866 C C . LYS A 1 110 ? -9.120 -0.524 14.309 1.00 94.69 110 LYS A C 1
ATOM 868 O O . LYS A 1 110 ? -9.446 0.331 15.133 1.00 94.69 110 LYS A O 1
ATOM 873 N N . TRP A 1 111 ? -8.289 -0.260 13.302 1.00 96.25 111 TRP A N 1
ATOM 874 C CA . TRP A 1 111 ? -7.640 1.039 13.113 1.00 96.25 111 TRP A CA 1
ATOM 875 C C . TRP A 1 111 ? -8.645 2.188 12.891 1.00 96.25 111 TRP A C 1
ATOM 877 O O . TRP A 1 111 ? -8.477 3.308 13.393 1.00 96.25 111 TRP A O 1
ATOM 887 N N . LEU A 1 112 ? -9.739 1.921 12.169 1.00 94.50 112 LEU A N 1
ATOM 888 C CA . LEU A 1 112 ? -10.811 2.891 11.948 1.00 94.50 112 LEU A CA 1
ATOM 889 C C . LEU A 1 112 ? -11.619 3.211 13.221 1.00 94.50 112 LEU A C 1
ATOM 891 O O . LEU A 1 112 ? -12.167 4.312 13.304 1.00 94.50 112 LEU A O 1
ATOM 895 N N . GLN A 1 113 ? -11.702 2.285 14.185 1.00 90.19 113 GLN A N 1
ATOM 896 C CA . GLN A 1 113 ? -12.471 2.438 15.429 1.00 90.19 113 GLN A CA 1
ATOM 897 C C . GLN A 1 113 ? -11.642 2.983 16.599 1.00 90.19 113 GLN A C 1
ATOM 899 O O . GLN A 1 113 ? -12.150 3.814 17.350 1.00 90.19 113 GLN A O 1
ATOM 904 N N . GLU A 1 114 ? -10.374 2.578 16.754 1.00 80.12 114 GLU A N 1
ATOM 905 C CA . GLU A 1 114 ? -9.477 3.102 17.807 1.00 80.12 114 GLU A CA 1
ATOM 906 C C . GLU A 1 114 ? -9.375 4.631 17.749 1.00 80.12 114 GLU A C 1
ATOM 908 O O . GLU A 1 114 ? -9.358 5.321 18.765 1.00 80.12 114 GLU A O 1
ATOM 913 N N . THR A 1 115 ? -9.453 5.173 16.540 1.00 58.25 115 THR A N 1
ATOM 914 C CA . THR A 1 115 ? -9.424 6.611 16.277 1.00 58.25 115 THR A CA 1
ATOM 915 C C . THR A 1 115 ? -10.718 7.349 16.646 1.00 58.25 115 THR A C 1
ATOM 917 O O . THR A 1 115 ? -10.673 8.560 16.840 1.00 58.25 115 THR A O 1
ATOM 920 N N . LYS A 1 116 ? -11.863 6.666 16.817 1.00 58.69 116 LYS A N 1
ATOM 921 C CA . LYS A 1 116 ? -13.097 7.301 17.325 1.00 58.69 116 LYS A CA 1
ATOM 922 C C . LYS A 1 116 ? -13.064 7.539 18.835 1.00 58.69 116 LYS A C 1
ATOM 924 O O . LYS A 1 116 ? -13.717 8.462 19.302 1.00 58.69 116 LYS A O 1
ATOM 929 N N . LYS A 1 117 ? -12.317 6.729 19.597 1.00 54.59 117 LYS A N 1
ATOM 930 C CA . LYS A 1 117 ? -12.231 6.853 21.065 1.00 54.59 117 LYS A CA 1
ATOM 931 C C . LYS A 1 117 ? -11.349 8.017 21.537 1.00 54.59 117 LYS A C 1
ATOM 933 O O . LYS A 1 117 ? -11.485 8.424 22.683 1.00 54.59 117 LYS A O 1
ATOM 938 N N . GLY A 1 118 ? -10.461 8.535 20.683 1.00 47.06 118 GLY A N 1
ATOM 939 C CA . GLY A 1 118 ? -9.546 9.641 21.005 1.00 47.06 118 GLY A CA 1
ATOM 940 C C . GLY A 1 118 ? -10.002 11.031 20.543 1.00 47.06 118 GLY A C 1
ATOM 941 O O . GLY A 1 118 ? -9.312 12.008 20.820 1.00 47.06 118 GLY A O 1
ATOM 942 N N . ALA A 1 119 ? -11.128 11.146 19.833 1.00 46.56 119 ALA A N 1
ATOM 943 C CA . ALA A 1 119 ? -11.697 12.446 19.487 1.00 46.56 119 ALA A CA 1
ATOM 944 C C . ALA A 1 119 ? -12.502 12.971 20.691 1.00 46.56 119 ALA A C 1
ATOM 946 O O . ALA A 1 119 ? -13.401 12.254 21.140 1.00 46.56 119 ALA A O 1
ATOM 947 N N . PRO A 1 120 ? -12.224 14.173 21.236 1.00 39.50 120 PRO A N 1
ATOM 948 C CA . PRO A 1 120 ? -13.133 14.767 22.207 1.00 39.50 120 PRO A CA 1
ATOM 949 C C . PRO A 1 120 ? -14.516 14.885 21.560 1.00 39.50 120 PRO A C 1
ATOM 951 O O . PRO A 1 120 ? -14.634 15.318 20.409 1.00 39.50 120 PRO A O 1
ATOM 954 N N . ALA A 1 121 ? -15.546 14.436 22.283 1.00 46.25 121 ALA A N 1
ATOM 955 C CA . ALA A 1 121 ? -16.927 14.698 21.907 1.00 46.25 121 ALA A CA 1
ATOM 956 C C . ALA A 1 121 ? -17.074 16.210 21.690 1.00 46.25 121 ALA A C 1
ATOM 958 O O . ALA A 1 121 ? -16.564 16.996 22.490 1.00 46.25 121 ALA A O 1
ATOM 959 N N . SER A 1 122 ? -17.659 16.570 20.548 1.00 45.50 122 SER A N 1
ATOM 960 C CA . SER A 1 122 ? -17.867 17.954 20.113 1.00 45.50 122 SER A CA 1
ATOM 961 C C . SER A 1 122 ? -18.616 18.787 21.144 1.00 45.50 122 SER A C 1
ATOM 963 O O . SER A 1 122 ? -19.494 18.213 21.826 1.00 45.50 122 SER A O 1
#

Secondary structure (DSSP, 8-state):
-EEEEEEEEEEETTEEEEEEEEEETTEEEEEEEEEEE-TTS-EEEEEE--SSSTTHHHHHHHHHHHHHHHHHSSPPEEEE-TTS-EEEEEEHHHHHHHTTSHHHHHHHHHHHHHHHHTSPP-

Foldseek 3Di:
DKAWPDWAWADDPLKIWIWTWIDDPNRTAIWIKIWHADPVRFIKIKIWAAQPGVVGRVVRVVSVQVNLCVQQVDGWDWDQDPVRIIMTIDGPSSLVSNLVDVNSVPNSVVSSVVVVVPDPDD